Protein AF-A0A1G1M3C5-F1 (afdb_monomer_lite)

Structure (mmCIF, N/CA/C/O backbone):
data_AF-A0A1G1M3C5-F1
#
_entry.id   AF-A0A1G1M3C5-F1
#
loop_
_atom_site.group_PDB
_atom_site.id
_atom_site.type_symbol
_atom_site.label_atom_id
_atom_site.label_alt_id
_atom_site.label_comp_id
_atom_site.label_asym_id
_atom_site.label_entity_id
_atom_site.label_seq_id
_atom_site.pdbx_PDB_ins_code
_atom_site.Cartn_x
_atom_site.Cartn_y
_atom_site.Cartn_z
_atom_site.occupancy
_atom_site.B_iso_or_equiv
_atom_site.auth_seq_id
_atom_site.auth_comp_id
_atom_site.auth_asym_id
_atom_site.auth_atom_id
_atom_site.pdbx_PDB_model_num
ATOM 1 N N . MET A 1 1 ? -0.260 -10.867 -19.811 1.00 60.81 1 MET A N 1
ATOM 2 C CA . MET A 1 1 ? 0.318 -12.209 -19.569 1.00 60.81 1 MET A CA 1
ATOM 3 C C . MET A 1 1 ? -0.488 -12.979 -18.526 1.00 60.81 1 MET A C 1
ATOM 5 O O . MET A 1 1 ? -1.037 -14.010 -18.876 1.00 60.81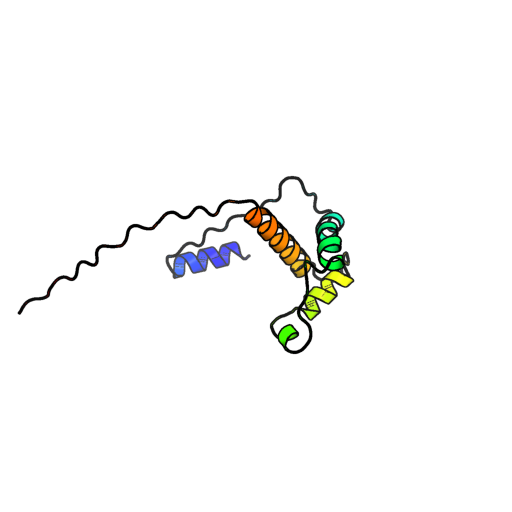 1 MET A O 1
ATOM 9 N N . LEU A 1 2 ? -0.683 -12.420 -17.324 1.00 71.94 2 LEU A N 1
ATOM 10 C CA . LEU A 1 2 ? -1.316 -13.071 -16.163 1.00 71.94 2 LEU A CA 1
ATOM 11 C C . LEU A 1 2 ? -2.672 -13.761 -16.421 1.00 71.94 2 LEU A C 1
ATOM 13 O O . LEU A 1 2 ? -2.896 -14.877 -15.970 1.00 71.94 2 LEU A O 1
ATOM 17 N N . ARG A 1 3 ? -3.566 -13.133 -17.196 1.00 70.75 3 ARG A N 1
ATOM 18 C CA . ARG A 1 3 ? -4.904 -13.688 -17.462 1.00 70.75 3 ARG A CA 1
ATOM 19 C C . ARG A 1 3 ? -4.871 -15.018 -18.225 1.00 70.75 3 ARG A C 1
ATOM 21 O O . ARG A 1 3 ? -5.620 -15.921 -17.889 1.00 70.75 3 ARG A O 1
ATOM 28 N N . ARG A 1 4 ? -3.953 -15.161 -19.189 1.00 78.75 4 ARG A N 1
ATOM 29 C CA . ARG A 1 4 ? -3.797 -16.404 -19.966 1.00 78.75 4 ARG A CA 1
ATOM 30 C C . ARG A 1 4 ? -3.239 -17.547 -19.120 1.00 78.75 4 ARG A C 1
ATOM 32 O O . ARG A 1 4 ? -3.598 -18.694 -19.354 1.00 78.75 4 ARG A O 1
ATOM 39 N N . GLU A 1 5 ? -2.359 -17.237 -18.171 1.00 81.00 5 GLU A N 1
ATOM 40 C CA . GLU A 1 5 ? -1.829 -18.212 -17.211 1.00 81.00 5 GLU A CA 1
ATOM 41 C C . GLU A 1 5 ? -2.948 -18.718 -16.293 1.00 81.00 5 GLU A C 1
ATOM 43 O O . GLU A 1 5 ? -3.103 -19.923 -16.102 1.00 81.00 5 GLU A O 1
ATOM 48 N N . LEU A 1 6 ? -3.771 -17.792 -15.785 1.00 80.12 6 LEU A N 1
ATOM 49 C CA . LEU A 1 6 ? -4.873 -18.108 -14.880 1.00 80.12 6 LEU A CA 1
ATOM 50 C C . LEU A 1 6 ? -5.959 -18.943 -15.567 1.00 80.12 6 LEU A C 1
ATOM 52 O O . LEU A 1 6 ? -6.437 -19.910 -14.983 1.00 80.12 6 LEU A O 1
ATOM 56 N N . ASP A 1 7 ? -6.307 -18.607 -16.813 1.00 83.19 7 ASP A N 1
ATOM 57 C CA . ASP A 1 7 ? -7.268 -19.373 -17.613 1.00 83.19 7 ASP A CA 1
ATOM 58 C C . ASP A 1 7 ? -6.749 -20.800 -17.880 1.00 83.19 7 ASP A C 1
ATOM 60 O O . ASP A 1 7 ? -7.487 -21.775 -17.731 1.00 83.19 7 ASP A O 1
ATOM 64 N N . ARG A 1 8 ? -5.451 -20.948 -18.179 1.00 84.81 8 ARG A N 1
ATOM 65 C CA . ARG A 1 8 ? -4.816 -22.258 -18.401 1.00 84.81 8 ARG A CA 1
ATOM 66 C C . ARG A 1 8 ? -4.828 -23.126 -17.138 1.00 84.81 8 ARG A C 1
ATOM 68 O O . ARG A 1 8 ? -5.091 -24.326 -17.206 1.00 84.81 8 ARG A O 1
ATOM 75 N N . GLU A 1 9 ? -4.563 -22.529 -15.980 1.00 83.69 9 GLU A N 1
ATOM 76 C CA . GLU A 1 9 ? -4.601 -23.239 -14.699 1.00 83.69 9 GLU A CA 1
ATOM 77 C C . GLU A 1 9 ? -6.041 -23.563 -14.269 1.00 83.69 9 GLU A C 1
ATOM 79 O O . GLU A 1 9 ? -6.300 -24.637 -13.721 1.00 83.69 9 GLU A O 1
ATOM 84 N N . ALA A 1 10 ? -6.999 -22.688 -14.585 1.00 84.06 10 ALA A N 1
ATOM 85 C CA . ALA A 1 10 ? -8.419 -22.924 -14.348 1.00 84.06 10 ALA A CA 1
ATOM 86 C C . ALA A 1 10 ? -8.951 -24.112 -15.164 1.00 84.06 10 ALA A C 1
ATOM 88 O O . ALA A 1 10 ? -9.698 -24.936 -14.628 1.00 84.06 10 ALA A O 1
ATOM 89 N N . GLU A 1 11 ? -8.526 -24.246 -16.425 1.00 83.44 11 GLU A N 1
ATOM 90 C CA . GLU A 1 11 ? -8.810 -25.419 -17.262 1.00 83.44 11 GLU A CA 1
ATOM 91 C C . GLU A 1 11 ? -8.196 -26.696 -16.674 1.00 83.44 11 GLU A C 1
ATOM 93 O O . GLU A 1 11 ? -8.873 -27.724 -16.582 1.00 83.44 11 GLU A O 1
ATOM 98 N N . ARG A 1 12 ? -6.943 -26.625 -16.201 1.00 85.56 12 ARG A N 1
ATOM 99 C CA . ARG A 1 12 ? -6.234 -27.759 -15.586 1.00 85.56 12 ARG A CA 1
ATOM 100 C C . ARG A 1 12 ? -6.918 -28.256 -14.311 1.00 85.56 12 ARG A C 1
ATOM 102 O O . ARG A 1 12 ? -7.053 -29.461 -14.111 1.00 85.56 12 ARG A O 1
ATOM 109 N N . GLN A 1 13 ? -7.351 -27.336 -13.453 1.00 88.31 13 GLN A N 1
ATOM 110 C CA . GLN A 1 13 ? -7.943 -27.628 -12.140 1.00 88.31 13 GLN A CA 1
ATOM 111 C C . GLN A 1 13 ? -9.472 -27.777 -12.186 1.00 88.31 13 GLN A C 1
ATOM 113 O O . GLN A 1 13 ? -10.086 -28.096 -11.167 1.00 88.31 13 GLN A O 1
ATOM 118 N N . LYS A 1 14 ? -10.105 -27.509 -13.341 1.00 83.06 14 LYS A N 1
ATOM 119 C CA . LYS A 1 14 ? -11.565 -27.372 -13.506 1.00 83.06 14 LYS A CA 1
ATOM 120 C C . LYS A 1 14 ? -12.204 -26.423 -12.478 1.00 83.06 14 LYS A C 1
ATOM 122 O O . LYS A 1 14 ? -13.341 -26.628 -12.051 1.00 83.06 14 LYS A O 1
ATOM 127 N N . ARG A 1 15 ? -11.472 -25.390 -12.051 1.00 74.38 15 ARG A N 1
ATOM 128 C CA . ARG A 1 15 ? -11.916 -24.389 -11.068 1.00 74.38 15 ARG A CA 1
ATOM 129 C C . ARG A 1 15 ? -11.596 -23.001 -11.593 1.00 74.38 15 ARG A C 1
ATOM 131 O O . ARG A 1 15 ? -10.434 -22.674 -11.791 1.00 74.38 15 ARG A O 1
ATOM 138 N N . TYR A 1 16 ? -12.628 -22.186 -11.779 1.00 77.44 16 TYR A N 1
ATOM 139 C CA . TYR A 1 16 ? -12.477 -20.810 -12.240 1.00 77.44 16 TYR A CA 1
ATOM 140 C C . TYR A 1 16 ? -12.375 -19.857 -11.048 1.00 77.44 16 TYR A C 1
ATOM 142 O O . TYR A 1 16 ? -13.246 -19.860 -10.176 1.00 77.44 16 TYR A O 1
ATOM 150 N N . LEU A 1 17 ? -11.327 -19.033 -11.018 1.00 75.38 17 LEU A N 1
ATOM 151 C CA . LEU A 1 17 ? -11.227 -17.917 -10.083 1.00 75.38 17 LEU A CA 1
ATOM 152 C C . LEU A 1 17 ? -11.808 -16.665 -10.754 1.00 75.38 17 LEU A C 1
ATOM 154 O O . LEU A 1 17 ? -11.343 -16.290 -11.833 1.00 75.38 17 LEU A O 1
ATOM 158 N N . PRO A 1 18 ? -12.822 -16.013 -10.162 1.00 73.88 18 PRO A N 1
ATOM 159 C CA . PRO A 1 18 ? -13.348 -14.774 -10.711 1.00 73.88 18 PRO A CA 1
ATOM 160 C C . PRO A 1 18 ? -12.290 -13.670 -10.592 1.00 73.88 18 PRO A C 1
ATOM 162 O O . PRO A 1 18 ? -11.897 -13.290 -9.491 1.00 73.88 18 PRO A O 1
ATOM 165 N N . ILE A 1 19 ? -11.843 -13.142 -11.733 1.00 72.25 19 ILE A N 1
ATOM 166 C CA . ILE A 1 19 ? -11.011 -11.937 -11.785 1.00 72.25 19 ILE A CA 1
ATOM 167 C C . ILE A 1 19 ? -11.958 -10.743 -11.833 1.00 72.25 19 ILE A C 1
ATOM 169 O O . ILE A 1 19 ? -12.609 -10.505 -12.851 1.00 72.25 19 ILE A O 1
ATOM 173 N N . VAL A 1 20 ? -12.045 -10.000 -10.735 1.00 73.25 20 VAL A N 1
ATOM 174 C CA . VAL A 1 20 ? -12.843 -8.774 -10.669 1.00 73.25 20 VAL A CA 1
ATOM 175 C C . VAL A 1 20 ? -11.886 -7.585 -10.731 1.00 73.25 20 VAL A C 1
ATOM 177 O O . VAL A 1 20 ? -11.055 -7.451 -9.831 1.00 73.25 20 VAL A O 1
ATOM 180 N N . PRO A 1 21 ? -11.953 -6.733 -11.770 1.00 62.47 21 PRO A N 1
ATOM 181 C CA . PRO A 1 21 ? -11.167 -5.511 -11.791 1.00 62.47 21 PRO A CA 1
ATOM 182 C C . PRO A 1 21 ? -11.679 -4.570 -10.698 1.00 62.47 21 PRO A C 1
ATOM 184 O O . PRO A 1 21 ? -12.879 -4.310 -10.590 1.00 62.47 21 PRO A O 1
ATOM 187 N N . ILE A 1 22 ? -10.764 -4.058 -9.880 1.00 63.22 22 ILE A N 1
ATOM 188 C CA . ILE A 1 22 ? -11.072 -2.995 -8.928 1.00 63.22 22 ILE A CA 1
ATOM 189 C C . ILE A 1 22 ? -10.862 -1.677 -9.669 1.00 63.22 22 ILE A C 1
ATOM 191 O O . ILE A 1 22 ? -9.745 -1.182 -9.779 1.00 63.22 22 ILE A O 1
ATOM 195 N N . GLU A 1 23 ? -11.938 -1.128 -10.229 1.00 58.34 23 GLU A N 1
ATOM 196 C CA . GLU A 1 23 ? -11.907 0.188 -10.867 1.00 58.34 23 GLU A CA 1
ATOM 197 C C . GLU A 1 23 ? -12.212 1.279 -9.836 1.00 58.34 23 GLU A C 1
ATOM 199 O O . GLU A 1 23 ? -13.328 1.372 -9.314 1.00 58.34 23 GLU A O 1
ATOM 204 N N . ARG A 1 24 ? -11.237 2.151 -9.567 1.00 54.62 24 ARG A N 1
ATOM 205 C CA . ARG A 1 24 ? -11.490 3.424 -8.887 1.00 54.62 24 ARG A CA 1
ATOM 206 C C . ARG A 1 24 ? -11.956 4.447 -9.916 1.00 54.62 24 ARG A C 1
ATOM 208 O O . ARG A 1 24 ? -11.163 4.984 -10.682 1.00 54.62 24 ARG A O 1
ATOM 215 N N . LYS A 1 25 ? -13.264 4.701 -9.968 1.00 46.16 25 LYS A N 1
ATOM 216 C CA . LYS A 1 25 ? -13.820 5.762 -10.819 1.00 46.16 25 LYS A CA 1
ATOM 217 C C . LYS A 1 25 ? -13.439 7.134 -10.256 1.00 46.16 25 LYS A C 1
ATOM 219 O O . LYS A 1 25 ? -13.755 7.418 -9.107 1.00 46.16 25 LYS A O 1
ATOM 224 N N . GLY A 1 26 ? -12.835 7.986 -11.086 1.00 47.44 26 GLY A N 1
ATOM 225 C CA . GLY A 1 26 ? -12.641 9.412 -10.790 1.00 47.44 26 GLY A CA 1
ATOM 226 C C . GLY A 1 26 ? -11.291 9.810 -10.192 1.00 47.44 26 GLY A C 1
ATOM 227 O O . GLY A 1 26 ? -11.123 10.980 -9.876 1.00 47.44 26 GLY A O 1
ATOM 228 N N . VAL A 1 27 ? -10.338 8.884 -10.067 1.00 49.41 27 VAL A N 1
ATOM 229 C CA . VAL A 1 27 ? -8.962 9.194 -9.654 1.00 49.41 27 VAL A CA 1
ATOM 230 C C . VAL A 1 27 ? -8.093 9.091 -10.905 1.00 49.41 27 VAL A C 1
ATOM 232 O O . VAL A 1 27 ? -7.884 7.995 -11.429 1.00 49.41 27 VAL A O 1
ATOM 235 N N . SER A 1 28 ? -7.679 10.228 -11.466 1.00 47.41 28 SER A N 1
ATOM 236 C CA . SER A 1 28 ? -6.619 10.258 -12.477 1.00 47.41 28 SER A CA 1
ATOM 237 C C . SER A 1 28 ? -5.353 9.623 -11.887 1.00 47.41 28 SER A C 1
ATOM 239 O O . SER A 1 28 ? -5.173 9.606 -10.672 1.00 47.41 28 SER A O 1
ATOM 241 N N . LYS A 1 29 ? -4.479 9.069 -12.739 1.00 50.47 29 LYS A N 1
ATOM 242 C CA . LYS A 1 29 ? -3.138 8.562 -12.375 1.00 50.47 29 LYS A CA 1
ATOM 243 C C . LYS A 1 29 ? -2.194 9.698 -11.941 1.00 50.47 29 LYS A C 1
ATOM 245 O O . LYS A 1 29 ? -1.107 9.867 -12.476 1.00 50.47 29 LYS A O 1
ATOM 250 N N . GLU A 1 30 ? -2.660 10.565 -11.064 1.00 55.22 30 GLU A N 1
ATOM 251 C CA . GLU A 1 30 ? -1.839 11.548 -10.389 1.00 55.22 30 GLU A CA 1
ATOM 252 C C . GLU A 1 30 ? -1.417 10.862 -9.095 1.00 55.22 30 GLU A C 1
ATOM 254 O O . GLU A 1 30 ? -2.071 10.963 -8.061 1.00 55.22 30 GLU A O 1
ATOM 259 N N . ASP A 1 31 ? -0.372 10.045 -9.198 1.00 56.03 31 ASP A N 1
ATOM 260 C CA . ASP A 1 31 ? 0.125 9.160 -8.139 1.00 56.03 31 ASP A CA 1
ATOM 261 C C . ASP A 1 31 ? 0.370 9.936 -6.822 1.00 56.03 31 ASP A C 1
ATOM 263 O O . ASP A 1 31 ? 0.123 9.431 -5.726 1.00 56.03 31 ASP A O 1
ATOM 267 N N . GLU A 1 32 ? 0.694 11.227 -6.934 1.00 58.47 32 GLU A N 1
ATOM 268 C CA . GLU A 1 32 ? 0.852 12.187 -5.836 1.00 58.47 32 GLU A CA 1
ATOM 269 C C . GLU A 1 32 ? -0.389 12.346 -4.938 1.00 58.47 32 GLU A C 1
ATOM 271 O O . GLU A 1 32 ? -0.250 12.436 -3.716 1.00 58.47 32 GLU A O 1
ATOM 276 N N . THR A 1 33 ? -1.613 12.337 -5.485 1.00 58.72 33 THR A N 1
ATOM 277 C CA . THR A 1 33 ? -2.828 12.464 -4.650 1.00 58.72 33 THR A CA 1
ATOM 278 C C . THR A 1 33 ? -3.196 11.162 -3.941 1.00 58.72 33 THR A C 1
ATOM 280 O O . THR A 1 33 ? -3.888 11.210 -2.922 1.00 58.72 33 THR A O 1
ATOM 283 N N . ARG A 1 34 ? -2.717 10.005 -4.425 1.00 63.84 34 ARG A N 1
ATOM 284 C CA . ARG A 1 34 ? -3.018 8.689 -3.835 1.00 63.84 34 ARG A CA 1
ATOM 285 C C . ARG A 1 34 ? -2.260 8.459 -2.530 1.00 63.84 34 ARG A C 1
ATOM 287 O O . ARG A 1 34 ? -2.880 8.121 -1.524 1.00 63.84 34 ARG A O 1
ATOM 294 N N . ILE A 1 35 ? -0.954 8.726 -2.504 1.00 67.25 35 ILE A N 1
ATOM 295 C CA . ILE A 1 35 ? -0.152 8.596 -1.273 1.00 67.25 35 ILE A CA 1
ATOM 296 C C . ILE A 1 35 ? -0.429 9.724 -0.277 1.00 67.25 35 ILE A C 1
ATOM 298 O O . ILE A 1 35 ? -0.325 9.506 0.929 1.00 67.25 35 ILE A O 1
ATOM 302 N N . GLY A 1 36 ? -0.875 10.897 -0.739 1.00 73.06 36 GLY A N 1
ATOM 303 C CA . GLY A 1 36 ? -1.260 11.995 0.153 1.00 73.06 36 GLY A CA 1
ATOM 304 C C . GLY A 1 36 ? -2.281 11.591 1.230 1.00 73.06 36 GLY A C 1
ATOM 305 O O . GLY A 1 36 ? -2.217 12.091 2.350 1.00 73.06 36 GLY A O 1
ATOM 306 N N . GLY A 1 37 ? -3.170 10.632 0.937 1.00 77.69 37 GLY A N 1
ATOM 307 C CA . GLY A 1 37 ? -4.118 10.082 1.914 1.00 77.69 37 GLY A CA 1
ATOM 308 C C . GLY A 1 37 ? -3.480 9.227 3.019 1.00 77.69 37 GLY A C 1
ATOM 309 O O . GLY A 1 37 ? -4.048 9.111 4.103 1.00 77.69 37 GLY A O 1
ATOM 310 N N . LEU A 1 38 ? -2.289 8.666 2.784 1.00 85.81 38 LEU A N 1
ATOM 311 C CA . LEU A 1 38 ? -1.559 7.849 3.758 1.00 85.81 38 LEU A CA 1
ATOM 312 C C . LEU A 1 38 ? -0.809 8.698 4.792 1.00 85.81 38 LEU A C 1
ATOM 314 O O . LEU A 1 38 ? -0.732 8.292 5.952 1.00 85.81 38 LEU A O 1
ATOM 318 N N . SER A 1 39 ? -0.302 9.876 4.404 1.00 86.19 39 SER A N 1
ATOM 319 C CA . SER A 1 39 ? 0.463 10.782 5.284 1.00 86.19 39 SER A CA 1
ATOM 320 C C . SER A 1 39 ? -0.213 11.027 6.639 1.00 86.19 39 SER A C 1
ATOM 322 O O . SER A 1 39 ? 0.398 10.716 7.660 1.00 86.19 39 SER A O 1
ATOM 324 N N . PRO A 1 40 ? -1.488 11.468 6.711 1.00 88.12 40 PRO A N 1
ATOM 325 C CA . PRO A 1 40 ? -2.130 11.709 8.001 1.00 88.12 40 PRO A CA 1
ATOM 326 C C . PRO A 1 40 ? -2.309 10.428 8.825 1.00 88.12 40 PRO A C 1
ATOM 328 O O . PRO A 1 40 ? -2.305 10.495 10.051 1.00 88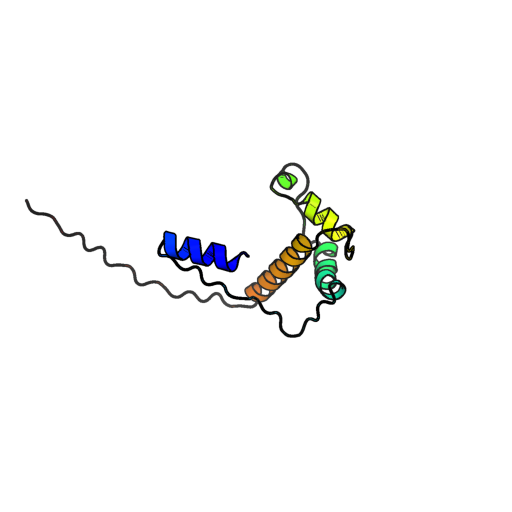.12 40 PRO A O 1
ATOM 331 N N . LEU A 1 41 ? -2.468 9.259 8.199 1.00 89.62 41 LEU A N 1
ATOM 332 C CA . LEU A 1 41 ? -2.603 7.995 8.929 1.00 89.62 41 LEU A CA 1
ATOM 333 C C . LEU A 1 41 ? -1.274 7.572 9.559 1.00 89.62 41 LEU A C 1
ATOM 335 O O . LEU A 1 41 ? -1.266 7.087 10.690 1.00 89.62 41 LEU A O 1
ATOM 339 N N . ILE A 1 42 ? -0.167 7.788 8.849 1.00 89.69 42 ILE A N 1
ATOM 340 C CA . ILE A 1 42 ? 1.190 7.507 9.329 1.00 89.69 42 ILE A CA 1
ATOM 341 C C . ILE A 1 42 ? 1.582 8.510 10.419 1.00 89.69 42 ILE A C 1
ATOM 343 O O . ILE A 1 42 ? 1.981 8.113 11.511 1.00 89.69 42 ILE A O 1
ATOM 347 N N . GLU A 1 43 ? 1.408 9.809 10.164 1.00 88.00 43 GLU A N 1
ATOM 348 C CA . GLU A 1 43 ? 1.769 10.890 11.092 1.00 88.00 43 GLU A CA 1
ATOM 349 C C . GLU A 1 43 ? 1.005 10.810 12.418 1.00 88.00 43 GLU A C 1
ATOM 351 O O . GLU A 1 43 ? 1.573 11.075 13.477 1.00 88.00 43 GLU A O 1
ATOM 356 N N . ASN A 1 44 ? -0.269 10.403 12.383 1.00 91.06 44 ASN A N 1
ATOM 357 C CA . ASN A 1 44 ? -1.080 10.217 13.589 1.00 91.06 44 ASN A CA 1
ATOM 358 C C . ASN A 1 44 ? -0.907 8.830 14.240 1.00 91.06 44 ASN A C 1
ATOM 360 O O . ASN A 1 44 ? -1.591 8.533 15.220 1.00 91.06 44 ASN A O 1
ATOM 364 N N . GLY A 1 45 ? -0.034 7.964 13.711 1.00 88.88 45 GLY A N 1
ATOM 365 C CA . GLY A 1 45 ? 0.224 6.628 14.257 1.00 88.88 45 GLY A CA 1
ATOM 366 C C . GLY A 1 45 ? -0.943 5.642 14.120 1.00 88.88 45 GLY A C 1
ATOM 367 O O . GLY A 1 45 ? -1.003 4.656 14.850 1.00 88.88 45 GLY A O 1
ATOM 368 N N . ILE A 1 46 ? -1.884 5.903 13.207 1.00 90.62 46 ILE A N 1
ATOM 369 C CA . ILE A 1 46 ? -2.992 4.993 12.876 1.00 90.62 46 ILE A CA 1
ATOM 370 C C . ILE A 1 46 ? -2.478 3.854 11.988 1.00 90.62 46 ILE A C 1
ATOM 372 O O . ILE A 1 46 ? -2.875 2.702 12.157 1.00 90.62 46 ILE A O 1
ATOM 376 N N . LEU A 1 47 ? -1.581 4.180 11.055 1.00 90.12 47 LEU A N 1
ATOM 377 C CA . LEU A 1 47 ? -0.866 3.226 10.221 1.00 90.12 47 LEU A CA 1
ATOM 378 C C . LEU A 1 47 ? 0.577 3.126 10.718 1.00 90.12 47 LEU A C 1
ATOM 380 O O . LEU A 1 47 ? 1.320 4.104 10.683 1.00 90.12 47 LEU A O 1
ATOM 384 N N . VAL A 1 48 ? 0.958 1.946 11.202 1.00 90.00 48 VAL A N 1
ATOM 385 C CA . VAL A 1 48 ? 2.285 1.679 11.766 1.00 90.00 48 VAL A CA 1
ATOM 386 C C . VAL A 1 48 ? 2.950 0.529 11.026 1.00 90.00 48 VAL A C 1
ATOM 388 O O . VAL A 1 48 ? 2.292 -0.444 10.655 1.00 90.00 48 VAL A O 1
ATOM 391 N N . PHE A 1 49 ? 4.259 0.642 10.828 1.00 88.19 49 PHE A N 1
ATOM 392 C CA . PHE A 1 49 ? 5.072 -0.398 10.211 1.00 88.19 49 PHE A CA 1
ATOM 393 C C . PHE A 1 49 ? 5.851 -1.146 11.304 1.00 88.19 49 PHE A C 1
ATOM 395 O O . PHE A 1 49 ? 6.426 -0.492 12.180 1.00 88.19 49 PHE A O 1
ATOM 402 N N . PRO A 1 50 ? 5.859 -2.492 11.300 1.00 84.56 50 PRO A N 1
ATOM 403 C CA . PRO A 1 50 ? 6.635 -3.271 12.260 1.00 84.56 50 PRO A CA 1
ATOM 404 C C . PRO A 1 50 ? 8.138 -3.006 12.092 1.00 84.56 50 PRO A C 1
ATOM 406 O O . PRO A 1 50 ? 8.621 -2.802 10.979 1.00 84.56 50 PRO A O 1
ATOM 409 N N . TYR A 1 51 ? 8.875 -3.019 13.204 1.00 80.56 51 TYR A N 1
ATOM 410 C CA . TYR A 1 51 ? 10.321 -2.788 13.247 1.00 80.56 51 TYR A CA 1
ATOM 411 C C . TYR A 1 51 ? 11.008 -3.836 14.132 1.00 80.56 51 TYR A C 1
ATOM 413 O O . TYR A 1 51 ? 10.486 -4.192 15.191 1.00 80.56 51 TYR A O 1
ATOM 421 N N . GLY A 1 52 ? 12.195 -4.301 13.735 1.00 78.81 52 GLY A N 1
ATOM 422 C CA . GLY A 1 52 ? 12.984 -5.278 14.492 1.00 78.81 52 GLY A CA 1
ATOM 423 C C . GLY A 1 52 ? 12.771 -6.715 13.994 1.00 78.81 52 GLY A C 1
ATOM 424 O O . GLY A 1 52 ? 12.598 -6.921 12.805 1.00 78.81 52 GLY A O 1
ATOM 425 N N . PRO A 1 53 ? 12.751 -7.748 14.849 1.00 76.44 53 PRO A N 1
ATOM 426 C CA . PRO A 1 53 ? 12.607 -9.136 14.384 1.00 76.44 53 PRO A CA 1
ATOM 427 C C . PRO A 1 53 ? 11.329 -9.391 13.565 1.00 76.44 53 PRO A C 1
ATOM 429 O O . PRO A 1 53 ? 11.276 -10.293 12.738 1.00 76.44 53 PRO A O 1
ATOM 432 N N . GLU A 1 54 ? 10.287 -8.587 13.788 1.00 71.31 54 GLU A N 1
ATOM 433 C CA . GLU A 1 54 ? 9.027 -8.656 13.044 1.00 71.31 54 GLU A CA 1
ATOM 434 C C . GLU A 1 54 ? 9.112 -8.000 11.659 1.00 71.31 54 GLU A C 1
ATOM 436 O O . GLU A 1 54 ? 8.294 -8.321 10.798 1.00 71.31 54 GLU A O 1
ATOM 441 N N . SER A 1 55 ? 10.102 -7.129 11.410 1.00 68.75 55 SER A N 1
ATOM 442 C CA . SER A 1 55 ? 10.352 -6.584 10.070 1.00 68.75 55 SER A CA 1
ATOM 443 C C . SER A 1 55 ? 10.982 -7.604 9.122 1.00 68.75 55 SER A C 1
ATOM 445 O O . SER A 1 55 ? 10.906 -7.424 7.915 1.00 68.75 55 SER A O 1
ATOM 447 N N . GLU A 1 56 ? 11.521 -8.714 9.640 1.00 68.81 56 GLU A N 1
ATOM 448 C CA . GLU A 1 56 ? 11.985 -9.847 8.823 1.00 68.81 56 GLU A CA 1
ATOM 449 C C . GLU A 1 56 ? 10.818 -10.666 8.235 1.00 68.81 56 GLU A C 1
ATOM 451 O O . GLU A 1 56 ? 11.006 -11.468 7.318 1.00 68.81 56 GLU A O 1
ATOM 456 N N . ILE A 1 57 ? 9.590 -10.470 8.739 1.00 65.75 57 ILE A N 1
ATOM 457 C CA . ILE A 1 57 ? 8.378 -11.116 8.226 1.00 65.75 57 ILE A CA 1
ATOM 458 C C . ILE A 1 57 ? 7.842 -10.287 7.046 1.00 65.75 57 ILE A C 1
ATOM 460 O O . ILE A 1 57 ? 6.807 -9.629 7.132 1.00 65.75 57 ILE A O 1
ATOM 464 N N . GLY A 1 58 ? 8.560 -10.333 5.924 1.00 70.12 58 GLY A N 1
ATOM 465 C CA . GLY A 1 58 ? 8.155 -9.739 4.645 1.00 70.12 58 GLY A CA 1
ATOM 466 C C . GLY A 1 58 ? 9.034 -8.580 4.171 1.00 70.12 58 GLY A C 1
ATOM 467 O O . GLY A 1 58 ? 10.058 -8.264 4.761 1.00 70.12 58 GLY A O 1
ATOM 468 N N . ASP A 1 59 ? 8.613 -7.937 3.081 1.00 83.75 59 ASP A N 1
ATOM 469 C CA . ASP A 1 59 ? 9.393 -6.913 2.370 1.00 83.75 59 ASP A CA 1
ATOM 470 C C . ASP A 1 59 ? 9.123 -5.489 2.905 1.00 83.75 59 ASP A C 1
ATOM 472 O O . ASP A 1 59 ? 8.907 -4.543 2.145 1.00 83.75 59 ASP A O 1
ATOM 476 N N . ILE A 1 60 ? 9.074 -5.317 4.232 1.00 88.44 60 ILE A N 1
ATOM 477 C CA . ILE A 1 60 ? 8.682 -4.039 4.856 1.00 88.44 60 ILE A CA 1
ATOM 478 C C . ILE A 1 60 ? 9.717 -2.931 4.640 1.00 88.44 60 ILE A C 1
ATOM 480 O O . ILE A 1 60 ? 9.353 -1.776 4.444 1.00 88.44 60 ILE A O 1
ATOM 484 N N . GLU A 1 61 ? 11.004 -3.278 4.632 1.00 87.25 61 GLU A N 1
ATOM 485 C CA . GLU A 1 61 ? 12.102 -2.341 4.370 1.00 87.25 61 GLU A CA 1
ATOM 486 C C . GLU A 1 61 ? 12.016 -1.799 2.942 1.00 87.25 61 GLU A C 1
ATOM 488 O O . GLU A 1 61 ? 12.153 -0.596 2.722 1.00 87.25 61 GLU A O 1
ATOM 493 N N . VAL A 1 62 ? 11.676 -2.678 1.993 1.00 89.50 62 VAL A N 1
ATOM 494 C CA . VAL A 1 62 ? 11.428 -2.320 0.594 1.00 89.50 62 VAL A CA 1
ATOM 495 C C . VAL A 1 62 ? 10.213 -1.400 0.493 1.00 89.50 62 VAL A C 1
ATOM 497 O O . VAL A 1 62 ? 10.278 -0.382 -0.186 1.00 89.50 62 VAL A O 1
ATOM 500 N N . LEU A 1 63 ? 9.119 -1.697 1.203 1.00 89.25 63 LEU A N 1
ATOM 501 C CA . LEU A 1 63 ? 7.943 -0.822 1.228 1.00 89.25 63 LEU A CA 1
ATOM 502 C C . LEU A 1 63 ? 8.276 0.572 1.783 1.00 89.25 63 LEU A C 1
ATOM 504 O O . LEU A 1 63 ? 7.831 1.576 1.231 1.00 89.25 63 LEU A O 1
ATOM 508 N N . ILE A 1 64 ? 9.066 0.647 2.857 1.00 89.19 64 ILE A N 1
ATOM 509 C CA . ILE A 1 64 ? 9.503 1.921 3.443 1.00 89.19 64 ILE A CA 1
ATOM 510 C C . ILE A 1 64 ? 10.361 2.702 2.443 1.00 89.19 64 ILE A C 1
ATOM 512 O O . ILE A 1 64 ? 10.129 3.893 2.246 1.00 89.19 64 ILE A O 1
ATOM 516 N N . GLU A 1 65 ? 11.312 2.044 1.780 1.00 89.12 65 GLU A N 1
ATOM 517 C CA . GLU A 1 65 ? 12.132 2.655 0.732 1.00 89.12 65 GLU A CA 1
ATOM 518 C C . GLU A 1 65 ? 11.262 3.228 -0.398 1.00 89.12 65 GLU A C 1
ATOM 520 O O . GLU A 1 65 ? 11.410 4.391 -0.780 1.00 89.12 65 GLU A O 1
ATOM 525 N N . GLN A 1 66 ? 10.299 2.443 -0.880 1.00 89.12 66 GLN A N 1
ATOM 526 C CA . GLN A 1 66 ? 9.364 2.859 -1.923 1.00 89.12 66 GLN A CA 1
ATOM 527 C C . GLN A 1 66 ? 8.531 4.078 -1.506 1.00 89.12 66 GLN A C 1
ATOM 529 O O . GLN A 1 66 ? 8.341 4.987 -2.312 1.00 89.12 66 GLN A O 1
ATOM 534 N N . LEU A 1 67 ? 8.074 4.136 -0.249 1.00 87.50 67 LEU A N 1
ATOM 535 C CA . LEU A 1 67 ? 7.334 5.282 0.291 1.00 87.50 67 LEU A CA 1
ATOM 536 C C . LEU A 1 67 ? 8.207 6.538 0.420 1.00 87.50 67 LEU A C 1
ATOM 538 O O . LEU A 1 67 ? 7.737 7.634 0.125 1.00 87.50 67 LEU A O 1
ATOM 542 N N . ILE A 1 68 ? 9.469 6.395 0.840 1.00 88.62 68 ILE A N 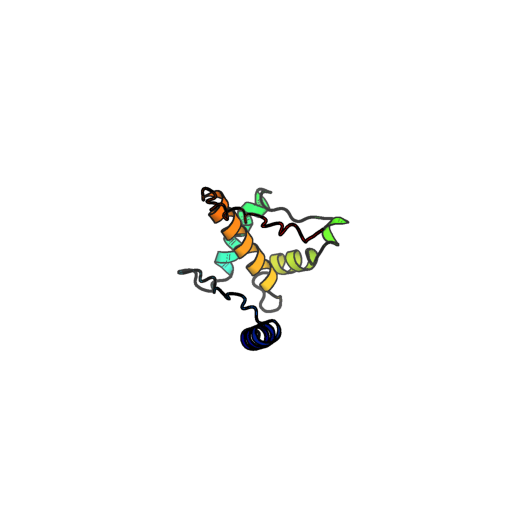1
ATOM 543 C CA . ILE A 1 68 ? 10.406 7.521 0.998 1.00 88.62 68 ILE A CA 1
ATOM 544 C C . ILE A 1 68 ? 10.750 8.147 -0.353 1.00 88.62 68 ILE A C 1
ATOM 546 O O . ILE A 1 68 ? 10.831 9.370 -0.465 1.00 88.62 68 ILE A O 1
ATOM 550 N N . TYR A 1 69 ? 10.979 7.322 -1.374 1.00 87.25 69 TYR A N 1
ATOM 551 C CA . TYR A 1 69 ? 11.408 7.801 -2.686 1.00 87.25 69 TYR A CA 1
ATOM 552 C C . TYR A 1 69 ? 10.258 8.185 -3.610 1.00 87.25 69 TYR A C 1
ATOM 554 O O . TYR A 1 69 ? 10.500 8.543 -4.759 1.00 87.25 69 TYR A O 1
ATOM 562 N N . PHE A 1 70 ? 9.015 8.145 -3.147 1.00 79.25 70 PHE A N 1
ATOM 563 C CA . PHE A 1 70 ? 7.877 8.489 -3.978 1.00 79.25 70 PHE A CA 1
ATOM 564 C C . PHE A 1 70 ? 7.735 10.013 -4.206 1.00 79.25 70 PHE A C 1
ATOM 566 O O . PHE A 1 70 ? 7.897 10.782 -3.257 1.00 79.25 70 PHE A O 1
ATOM 573 N N . PRO A 1 71 ? 7.350 10.481 -5.413 1.00 76.12 71 PRO A N 1
ATOM 574 C CA . PRO A 1 71 ? 7.210 9.734 -6.662 1.00 76.12 71 PRO A CA 1
ATOM 575 C C . PRO A 1 71 ? 8.544 9.710 -7.427 1.00 76.12 71 PRO A C 1
ATOM 577 O O . PRO A 1 71 ? 8.918 10.675 -8.094 1.00 76.12 71 PRO A O 1
ATOM 580 N N . SER A 1 72 ? 9.272 8.595 -7.370 1.00 80.00 72 SER A N 1
ATOM 581 C CA . SER A 1 72 ? 10.470 8.397 -8.187 1.00 80.00 72 SER A CA 1
ATOM 582 C C . SER A 1 72 ? 10.198 7.374 -9.272 1.00 80.00 72 SER A C 1
ATOM 584 O O . SER A 1 72 ? 9.899 6.220 -8.995 1.00 80.00 72 SER A O 1
ATOM 586 N N . SER A 1 73 ? 10.415 7.773 -10.524 1.00 75.12 73 SER A N 1
ATOM 587 C CA . SER A 1 73 ? 10.353 6.865 -11.679 1.00 75.12 73 SER A CA 1
ATOM 588 C C . SER A 1 73 ? 11.390 5.730 -11.655 1.00 75.12 73 SER A C 1
ATOM 590 O O . SER A 1 73 ? 11.308 4.815 -12.471 1.00 75.12 73 SER A O 1
ATOM 592 N N . SER A 1 74 ? 12.386 5.793 -10.763 1.00 79.94 74 SER A N 1
ATOM 593 C CA . SER A 1 74 ? 13.438 4.778 -10.633 1.00 79.94 74 SER A CA 1
ATOM 594 C C . SER A 1 74 ? 13.168 3.747 -9.535 1.00 79.94 74 SER A C 1
ATOM 596 O O . SER A 1 74 ? 13.989 2.852 -9.351 1.00 79.94 74 SER A O 1
ATOM 598 N N . VAL A 1 75 ? 12.071 3.889 -8.788 1.00 80.44 75 VAL A N 1
ATOM 599 C CA . VAL A 1 75 ? 11.693 3.012 -7.675 1.00 80.44 75 VAL A CA 1
ATOM 600 C C . VAL A 1 75 ? 10.293 2.466 -7.947 1.00 80.44 75 VAL A C 1
ATOM 602 O O . VAL A 1 75 ? 9.439 3.175 -8.469 1.00 80.44 75 VAL A O 1
ATOM 605 N N . HIS A 1 76 ? 10.070 1.188 -7.646 1.00 81.88 76 HIS A N 1
ATOM 606 C CA . HIS A 1 76 ? 8.773 0.547 -7.866 1.00 81.88 76 HIS A CA 1
ATOM 607 C C . HIS A 1 76 ? 7.684 1.155 -6.969 1.00 81.88 76 HIS A C 1
ATOM 609 O O . HIS A 1 76 ? 7.917 1.411 -5.791 1.00 81.88 76 HIS A O 1
ATOM 615 N N . ASP A 1 77 ? 6.489 1.346 -7.518 1.00 78.75 77 ASP A N 1
ATOM 616 C CA . ASP A 1 77 ? 5.311 1.916 -6.853 1.00 78.75 77 ASP A CA 1
A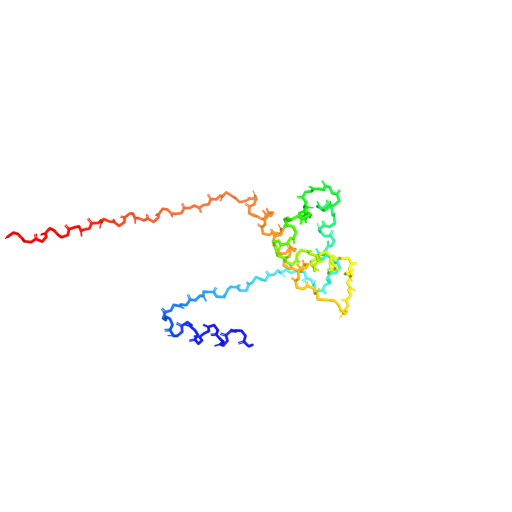TOM 617 C C . ASP A 1 77 ? 4.303 0.852 -6.388 1.00 78.75 77 ASP A C 1
ATOM 619 O O . ASP A 1 77 ? 3.362 1.172 -5.663 1.00 78.75 77 ASP A O 1
ATOM 623 N N . ASP A 1 78 ? 4.521 -0.419 -6.741 1.00 84.25 78 ASP A N 1
ATOM 624 C CA . ASP A 1 78 ? 3.602 -1.528 -6.457 1.00 84.25 78 ASP A CA 1
ATOM 625 C C . ASP A 1 78 ? 3.257 -1.665 -4.961 1.00 84.25 78 ASP A C 1
ATOM 627 O O . ASP A 1 78 ? 2.109 -1.945 -4.606 1.00 84.25 78 ASP A O 1
ATOM 631 N N . GLY A 1 79 ? 4.240 -1.473 -4.072 1.00 87.69 79 GLY A N 1
ATOM 632 C CA . GLY A 1 79 ? 4.047 -1.549 -2.621 1.00 87.69 79 GLY A CA 1
ATOM 633 C C . GLY A 1 79 ? 3.179 -0.409 -2.083 1.00 87.69 79 GLY A C 1
ATOM 634 O O . GLY A 1 79 ? 2.144 -0.685 -1.467 1.00 87.69 79 GLY A O 1
ATOM 635 N N . PRO A 1 80 ? 3.545 0.863 -2.329 1.00 87.25 80 PRO A N 1
ATOM 636 C CA . PRO A 1 80 ? 2.701 2.002 -1.995 1.00 87.25 80 PRO A CA 1
ATOM 637 C C . PRO A 1 80 ? 1.281 1.919 -2.575 1.00 87.25 80 PRO A C 1
ATOM 639 O O . PRO A 1 80 ? 0.317 2.188 -1.854 1.00 87.25 80 PRO A O 1
ATOM 642 N N . ASP A 1 81 ? 1.130 1.476 -3.828 1.00 84.25 81 ASP A N 1
ATOM 643 C CA . ASP A 1 81 ? -0.180 1.289 -4.462 1.00 84.25 81 ASP A CA 1
ATOM 644 C C . ASP A 1 81 ? -0.996 0.196 -3.751 1.00 84.25 81 ASP A C 1
ATOM 646 O O . ASP A 1 81 ? -2.176 0.392 -3.442 1.00 84.25 81 ASP A O 1
ATOM 650 N N . ALA A 1 82 ? -0.382 -0.945 -3.423 1.00 86.44 82 ALA A N 1
ATOM 651 C CA . ALA A 1 82 ? -1.049 -2.008 -2.674 1.00 86.44 82 ALA A CA 1
ATOM 652 C C . ALA A 1 82 ? -1.499 -1.543 -1.278 1.00 86.44 82 ALA A C 1
ATOM 654 O O . ALA A 1 82 ? -2.613 -1.869 -0.849 1.00 86.44 82 ALA A O 1
ATOM 655 N N . LEU A 1 83 ? -0.665 -0.759 -0.587 1.00 89.00 83 LEU A N 1
ATOM 656 C CA . LEU A 1 83 ? -0.974 -0.201 0.729 1.00 89.00 83 LEU A CA 1
ATOM 657 C C . LEU A 1 83 ? -2.172 0.753 0.669 1.00 89.00 83 LEU A C 1
ATOM 659 O O . LEU A 1 83 ? -3.092 0.650 1.480 1.00 89.00 83 LEU A O 1
ATOM 663 N N . GLU A 1 84 ? -2.197 1.642 -0.320 1.00 87.56 84 GLU A N 1
ATOM 664 C CA . GLU A 1 84 ? -3.277 2.606 -0.523 1.00 87.56 84 GLU A CA 1
ATOM 665 C C . GLU A 1 84 ? -4.619 1.905 -0.802 1.00 87.56 84 GLU A C 1
ATOM 667 O O . GLU A 1 84 ? -5.651 2.230 -0.202 1.00 87.56 84 GLU A O 1
ATOM 672 N N . ILE A 1 85 ? -4.614 0.860 -1.637 1.00 84.12 85 ILE A N 1
ATOM 673 C CA . ILE A 1 85 ? -5.802 0.027 -1.853 1.00 84.12 85 ILE A CA 1
ATOM 674 C C . ILE A 1 85 ? -6.239 -0.672 -0.559 1.00 84.12 85 ILE A C 1
ATOM 676 O O . ILE A 1 85 ? -7.439 -0.706 -0.267 1.00 84.12 85 ILE A O 1
ATOM 680 N N . ALA A 1 86 ? -5.304 -1.218 0.221 1.00 88.00 86 ALA A N 1
ATOM 681 C CA . ALA A 1 86 ? -5.616 -1.905 1.472 1.00 88.00 86 ALA A CA 1
ATOM 682 C C . ALA A 1 86 ? -6.277 -0.967 2.494 1.00 88.00 86 ALA A C 1
ATOM 684 O O . ALA A 1 86 ? -7.306 -1.327 3.074 1.00 88.00 86 ALA A O 1
ATOM 685 N N . VAL A 1 87 ? -5.742 0.246 2.657 1.00 88.44 87 VAL A N 1
ATOM 686 C CA . VAL A 1 87 ? -6.306 1.286 3.531 1.00 88.44 87 VAL A CA 1
ATOM 687 C C . VAL A 1 87 ? -7.722 1.647 3.098 1.00 88.44 87 VAL A C 1
ATOM 689 O O . VAL A 1 87 ? -8.652 1.565 3.899 1.00 88.44 87 VAL A O 1
ATOM 692 N N . HIS A 1 88 ? -7.930 1.932 1.815 1.00 85.00 88 HIS A N 1
ATOM 693 C CA . HIS A 1 88 ? -9.259 2.256 1.300 1.00 85.00 88 HIS A CA 1
ATOM 694 C C . HIS A 1 88 ? -10.283 1.135 1.521 1.00 85.00 88 HIS A C 1
ATOM 696 O O . HIS A 1 88 ? -11.445 1.386 1.852 1.00 85.00 88 HIS A O 1
ATOM 702 N N . LEU A 1 89 ? -9.874 -0.124 1.339 1.00 84.88 89 LEU A N 1
ATOM 703 C CA . LEU A 1 89 ? -10.741 -1.270 1.609 1.00 84.88 89 LEU A CA 1
ATOM 704 C C . LEU A 1 89 ? -11.064 -1.394 3.102 1.00 84.88 89 LEU A C 1
ATOM 706 O O . LEU A 1 89 ? -12.207 -1.712 3.441 1.00 84.88 89 LEU A O 1
ATOM 710 N N . ALA A 1 90 ? -10.093 -1.139 3.980 1.00 86.00 90 ALA 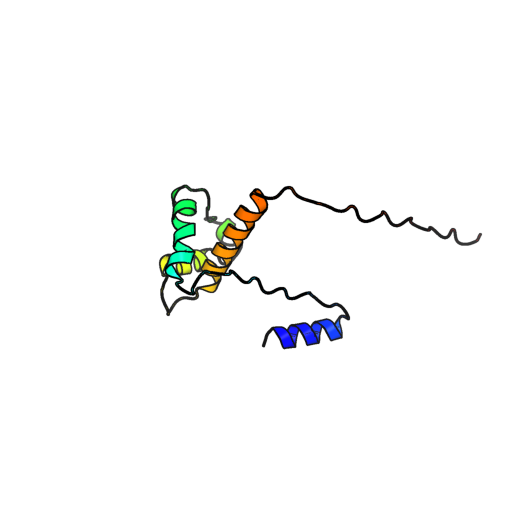A N 1
ATOM 711 C CA . ALA A 1 90 ? -10.292 -1.149 5.425 1.00 86.00 90 ALA A CA 1
ATOM 712 C C . ALA A 1 90 ? -11.294 -0.067 5.859 1.00 86.00 90 ALA A C 1
ATOM 714 O O . ALA A 1 90 ? -12.261 -0.380 6.558 1.00 86.00 90 ALA A O 1
ATOM 715 N N . GLU A 1 91 ? -11.137 1.164 5.368 1.00 84.56 91 GLU A N 1
ATOM 716 C CA . GLU A 1 91 ? -12.053 2.279 5.632 1.00 84.56 91 GLU A CA 1
ATOM 717 C C . GLU A 1 91 ? -13.470 1.979 5.132 1.00 84.56 91 GLU A C 1
ATOM 719 O O . GLU A 1 91 ? -14.445 2.061 5.883 1.00 84.56 91 GLU A O 1
ATOM 724 N N . LYS A 1 92 ? -13.600 1.528 3.879 1.00 79.25 92 LYS A N 1
ATOM 725 C CA . LYS A 1 92 ? -14.900 1.182 3.290 1.00 79.25 92 LYS A CA 1
ATOM 726 C C . LYS A 1 92 ? -15.597 0.055 4.052 1.00 79.25 92 LYS A C 1
ATOM 728 O O . LYS A 1 92 ? -16.819 0.075 4.209 1.00 79.25 92 LYS A O 1
ATOM 733 N N . ARG A 1 93 ? -14.840 -0.944 4.518 1.00 70.19 93 ARG A N 1
ATOM 734 C CA . ARG A 1 93 ? -15.391 -2.084 5.257 1.00 70.19 93 ARG A CA 1
ATOM 735 C C . ARG A 1 93 ? -15.818 -1.695 6.667 1.00 70.19 93 ARG A C 1
ATOM 737 O O . ARG A 1 93 ? -16.877 -2.156 7.092 1.00 70.19 93 ARG A O 1
ATOM 744 N N . ALA A 1 94 ? -15.064 -0.829 7.348 1.00 64.50 94 ALA A N 1
ATOM 745 C CA . ALA A 1 94 ? -15.439 -0.281 8.653 1.00 64.50 94 ALA A CA 1
ATOM 746 C C . ALA A 1 94 ? -16.802 0.435 8.611 1.00 64.50 94 ALA A C 1
ATOM 748 O O . ALA A 1 94 ? -17.562 0.389 9.575 1.00 64.50 94 ALA A O 1
ATOM 749 N N . MET A 1 95 ? -17.157 1.022 7.465 1.00 61.19 95 MET A N 1
ATOM 750 C CA . MET A 1 95 ? -18.442 1.695 7.255 1.00 61.19 95 MET A CA 1
ATOM 751 C C . MET A 1 95 ? -19.615 0.755 6.914 1.00 61.19 95 MET A C 1
ATOM 753 O O . MET A 1 95 ? -20.754 1.211 6.811 1.00 61.19 95 MET A O 1
ATOM 757 N N . SER A 1 96 ? -19.381 -0.549 6.728 1.00 62.53 96 SER A N 1
ATOM 758 C CA . SER A 1 96 ? -20.408 -1.503 6.285 1.00 62.53 96 SER A CA 1
ATOM 759 C C . SER A 1 96 ? -20.825 -2.476 7.394 1.00 62.53 96 SER A C 1
ATOM 761 O O . SER A 1 96 ? -19.983 -3.091 8.047 1.00 62.53 96 SER A O 1
ATOM 763 N N . LYS A 1 97 ? -22.139 -2.669 7.596 1.00 64.31 97 LYS A N 1
ATOM 764 C CA . LYS A 1 97 ? -22.647 -3.752 8.457 1.00 64.31 97 LYS A CA 1
ATOM 765 C C . LYS A 1 97 ? -22.285 -5.088 7.797 1.00 64.31 97 LYS A C 1
ATOM 767 O O . LYS A 1 97 ? -22.684 -5.295 6.649 1.00 64.31 97 LYS A O 1
ATOM 772 N N . PRO A 1 98 ? -21.567 -6.000 8.474 1.00 62.38 98 PRO A N 1
ATOM 773 C CA . PRO A 1 98 ? -21.259 -7.288 7.880 1.00 62.38 98 PRO A CA 1
ATOM 774 C C . PRO A 1 98 ? -22.570 -8.051 7.655 1.00 62.38 98 PRO A C 1
ATOM 776 O O . PRO A 1 98 ? -23.332 -8.287 8.590 1.00 62.38 98 PRO A O 1
ATOM 779 N N . SER A 1 99 ? -22.841 -8.392 6.397 1.00 70.31 99 SER A N 1
ATOM 780 C CA . SER A 1 99 ? -23.936 -9.273 6.005 1.00 70.31 99 SER A CA 1
ATOM 781 C C . SER A 1 99 ? -23.352 -10.656 5.761 1.00 70.31 99 SER A C 1
ATOM 783 O O . SER A 1 99 ? -22.382 -10.796 5.014 1.00 70.31 99 SER A O 1
ATOM 785 N N . TYR A 1 100 ? -23.907 -11.671 6.409 1.00 70.00 100 TYR A N 1
ATOM 786 C CA . TYR A 1 100 ? -23.548 -13.064 6.175 1.00 70.00 100 TYR A CA 1
ATOM 787 C C . TYR A 1 100 ? -24.821 -13.859 5.922 1.00 70.00 100 TYR A C 1
ATOM 789 O O . TYR A 1 100 ? -25.763 -13.814 6.713 1.00 70.00 100 TYR A O 1
ATOM 797 N N . GLU A 1 101 ? -24.823 -14.610 4.826 1.00 70.25 101 GLU A N 1
ATOM 798 C CA . GLU A 1 101 ? -25.854 -15.587 4.513 1.00 70.25 101 GLU A CA 1
ATOM 799 C C . GLU A 1 101 ? -25.393 -16.947 5.045 1.00 70.25 101 GLU A C 1
ATOM 801 O O . GLU A 1 101 ? -24.296 -17.418 4.734 1.00 70.25 101 GLU A O 1
ATOM 806 N N . ARG A 1 102 ? -26.193 -17.567 5.918 1.00 66.38 102 ARG A N 1
ATOM 807 C CA . ARG A 1 102 ? -25.869 -18.901 6.431 1.00 66.38 102 ARG A CA 1
ATOM 808 C C . ARG A 1 102 ? -26.024 -19.898 5.293 1.00 66.38 102 ARG A C 1
ATOM 810 O O . ARG A 1 102 ? -27.119 -20.057 4.762 1.00 66.38 102 ARG A O 1
ATOM 817 N N . VAL A 1 103 ? -24.953 -20.612 4.966 1.00 78.00 103 VAL A N 1
ATOM 818 C CA . VAL A 1 103 ? -25.059 -21.773 4.082 1.00 78.00 103 VAL A CA 1
ATOM 819 C C . VAL A 1 103 ? -25.873 -22.836 4.816 1.00 78.00 103 VAL A C 1
ATOM 821 O O . VAL A 1 103 ? -25.566 -23.163 5.965 1.00 78.00 103 VAL A O 1
ATOM 824 N N . ALA A 1 104 ? -26.928 -23.343 4.173 1.00 71.44 104 ALA A N 1
ATOM 825 C CA . ALA A 1 104 ? -27.744 -24.415 4.728 1.00 71.44 104 ALA A CA 1
ATOM 826 C C . ALA A 1 104 ? -26.843 -25.592 5.126 1.00 71.44 104 ALA A C 1
ATOM 828 O O . ALA A 1 104 ? -26.018 -26.062 4.336 1.00 71.44 104 ALA A O 1
ATOM 829 N N . GLN A 1 105 ? -26.975 -26.042 6.372 1.00 63.72 105 GLN A N 1
ATOM 830 C CA . GLN A 1 105 ? -26.217 -27.170 6.888 1.00 63.72 105 GLN A CA 1
ATOM 831 C C . GLN A 1 105 ? -26.571 -28.395 6.034 1.00 63.72 105 GLN A C 1
ATOM 833 O O . GLN A 1 105 ? -27.739 -28.768 5.941 1.00 63.72 105 GLN A O 1
ATOM 838 N N . ARG A 1 106 ? -25.584 -28.994 5.354 1.00 64.44 106 ARG A N 1
ATOM 839 C CA . ARG A 1 106 ? -25.793 -30.260 4.640 1.00 64.44 106 ARG A CA 1
ATOM 840 C C . ARG A 1 106 ? -26.279 -31.288 5.660 1.00 64.44 106 ARG A C 1
ATOM 842 O O . ARG A 1 106 ? -25.539 -31.600 6.591 1.00 64.44 106 ARG A O 1
ATOM 849 N N . GLU A 1 107 ? -27.484 -31.821 5.477 1.00 61.50 107 GLU A N 1
ATOM 850 C CA . GLU A 1 107 ? -27.907 -33.020 6.195 1.00 61.50 107 GLU A CA 1
ATOM 851 C C . GLU A 1 107 ? -26.923 -34.136 5.841 1.00 61.50 107 GLU A C 1
ATOM 853 O O . GLU A 1 107 ? -26.850 -34.589 4.694 1.00 61.50 107 GLU A O 1
ATOM 858 N N . ALA A 1 108 ? -26.101 -34.534 6.810 1.00 58.56 108 ALA A N 1
ATOM 859 C CA . ALA A 1 108 ? -25.239 -35.689 6.668 1.00 58.56 108 ALA A CA 1
ATOM 860 C C . ALA A 1 108 ? -26.136 -36.927 6.558 1.00 58.56 108 ALA A C 1
ATOM 862 O O . ALA A 1 108 ? -26.636 -37.443 7.555 1.00 58.56 108 ALA A O 1
AT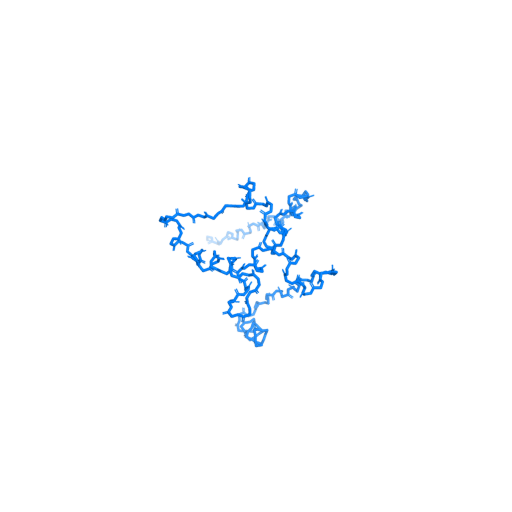OM 863 N N . ARG A 1 109 ? -26.370 -37.391 5.328 1.00 57.31 109 ARG A N 1
ATOM 864 C CA . ARG A 1 109 ? -26.944 -38.713 5.086 1.00 57.31 109 ARG A CA 1
ATOM 865 C C . ARG A 1 109 ? -25.854 -39.736 5.366 1.00 57.31 109 ARG A C 1
ATOM 867 O O . ARG A 1 109 ? -25.059 -40.063 4.492 1.00 57.31 109 ARG A O 1
ATOM 874 N N . PHE A 1 110 ? -25.790 -40.195 6.609 1.00 54.16 110 PHE A N 1
ATOM 875 C CA . PHE A 1 110 ? -25.108 -41.439 6.922 1.00 54.16 110 PHE A CA 1
ATOM 876 C C . PHE A 1 110 ? -25.987 -42.568 6.383 1.00 54.16 110 PHE A C 1
ATOM 878 O O . PHE A 1 110 ? -26.996 -42.920 6.992 1.00 54.16 110 PHE A O 1
ATOM 885 N N . GLU A 1 111 ? -25.650 -43.093 5.206 1.00 55.56 111 GLU A N 1
ATOM 886 C CA . GLU A 1 111 ? -26.173 -44.393 4.795 1.00 55.56 111 GLU A CA 1
ATOM 887 C C . GLU A 1 111 ? -25.600 -45.431 5.761 1.00 55.56 111 GLU A C 1
ATOM 889 O O . GLU A 1 111 ? -24.400 -45.707 5.777 1.00 55.56 111 GLU A O 1
ATOM 894 N N . VAL A 1 112 ? -26.465 -45.949 6.631 1.00 53.19 112 VAL A N 1
ATOM 895 C CA . VAL A 1 112 ? -26.151 -47.079 7.500 1.00 53.19 112 VAL A CA 1
ATOM 896 C C . VAL A 1 112 ? -26.008 -48.299 6.592 1.00 53.19 112 VAL A C 1
ATOM 898 O O . VAL A 1 112 ? -26.997 -48.866 6.133 1.00 53.19 112 VAL A O 1
ATOM 901 N N . GLY A 1 113 ? -24.761 -48.644 6.274 1.00 44.62 113 GLY A N 1
ATOM 902 C CA . GLY A 1 113 ? -24.407 -49.848 5.535 1.00 44.62 113 GLY A CA 1
ATOM 903 C C . GLY A 1 113 ? -24.767 -51.117 6.312 1.00 44.62 113 GLY A C 1
ATOM 904 O O . GLY A 1 113 ? -24.547 -51.198 7.518 1.00 44.62 113 GLY A O 1
ATOM 905 N N . ALA A 1 114 ? -25.337 -52.062 5.566 1.00 43.88 114 ALA A N 1
ATOM 906 C CA . ALA A 1 114 ? -25.800 -53.404 5.908 1.00 43.88 114 ALA A CA 1
ATOM 907 C C . ALA A 1 114 ? -24.987 -54.171 6.975 1.00 43.88 114 ALA A C 1
ATOM 909 O O . ALA A 1 114 ? -23.762 -54.259 6.889 1.00 43.88 114 ALA A O 1
ATOM 910 N N . PHE A 1 115 ? -25.721 -54.786 7.911 1.00 42.22 115 PHE A N 1
ATOM 911 C CA . PHE A 1 115 ? -25.306 -55.985 8.645 1.00 42.22 115 PHE A CA 1
ATOM 912 C C . PHE A 1 115 ? -25.668 -57.236 7.841 1.00 42.22 115 PHE A C 1
ATOM 914 O O . PHE A 1 115 ? -26.723 -57.199 7.163 1.00 42.22 115 PHE A O 1
#

Sequence (115 aa):
MLRRELDREAERQKRYLPIVPIERKGVSKEDETRIGGLSPLIENGILVFPYGPESEIGDIEVLIEQLIYFPSSSVHDDGPDALEIAVHLAEKRAMSKPSYERVAQREARFEVGAF

Secondary structure (DSSP, 8-state):
-HHHHHHHHHHHHT-PPP------TT--S-HHHHHHTTHHHHHTTSS----SGGGGTTTHHHHHHHHHT-S-TTS--HHHHHHHHHHHHHHHHHTSPPP-PPPPPP---------

Foldseek 3Di:
DVVVVQVVVCVVVVHHDDDDDDDDPPDDPPVVVLCVVVVVCVVVVVDDQDDDPVCVVDDRVLLVVLSVCPPDPVHDCVSVVVVSVVVVVVVVVVVDDDDDDDDPDPPPPPPPDDD

pLDDT: mean 74.65, std 13.15, range [42.22, 91.06]

Radius of gyration: 21.81 Å; chains: 1; bounding box: 41×68×34 Å